Protein AF-A0A6V8NQS8-F1 (afdb_monomer)

Foldseek 3Di:
DDPPQDWDADPQGDIFSPWDADPVQQKIKTWDALVDLVPDPCNVVPDPDNRGDMDIDHPCVVVVVVLVVQCVDPVVVVVVVCVVVVVVVVCCCVPPVVPVVPPDDDPVPDDPPDD

Nearest PDB structures (foldseek):
  4khb-assembly3_E  TM=3.269E-01  e=4.215E+00  Thermochaetoides thermophila DSM 1495

Mean predicted aligned error: 9.75 Å

Structure (mmCIF, N/CA/C/O backbone):
data_AF-A0A6V8NQS8-F1
#
_entry.id   AF-A0A6V8NQS8-F1
#
loop_
_atom_site.group_PDB
_atom_site.id
_atom_site.type_symbol
_atom_site.label_atom_id
_atom_site.label_alt_id
_atom_site.label_comp_id
_atom_site.label_asym_id
_atom_site.label_entity_id
_atom_site.label_seq_id
_atom_site.pdbx_PDB_ins_code
_atom_site.Cartn_x
_atom_site.Cartn_y
_atom_site.Cartn_z
_atom_site.occupancy
_atom_site.B_iso_or_equiv
_atom_site.auth_seq_id
_atom_site.auth_comp_id
_atom_site.auth_asym_id
_atom_site.auth_atom_id
_atom_site.pdbx_PDB_model_num
ATOM 1 N N . MET A 1 1 ? -15.095 27.112 15.441 1.00 37.09 1 MET A N 1
ATOM 2 C CA . MET A 1 1 ? -14.140 26.062 15.015 1.00 37.09 1 MET A CA 1
ATOM 3 C C . MET A 1 1 ? -14.912 24.795 14.657 1.00 37.09 1 MET A C 1
ATOM 5 O O . MET A 1 1 ? -15.206 23.994 15.533 1.00 37.09 1 MET A O 1
ATOM 9 N N . THR A 1 2 ? -15.305 24.617 13.398 1.00 33.41 2 THR A N 1
ATOM 10 C CA . THR A 1 2 ? -16.014 23.411 12.937 1.00 33.41 2 THR A CA 1
ATOM 11 C C . THR A 1 2 ? -14.995 22.342 12.542 1.00 33.41 2 THR A C 1
ATOM 13 O O . THR A 1 2 ? -14.459 22.326 11.438 1.00 33.41 2 THR A O 1
ATOM 16 N N . ARG A 1 3 ? -14.676 21.451 13.485 1.00 39.78 3 ARG A N 1
ATOM 17 C CA . ARG A 1 3 ? -13.823 20.276 13.263 1.00 39.78 3 ARG A CA 1
ATOM 18 C C . ARG A 1 3 ? -14.624 19.257 12.447 1.00 39.78 3 ARG A C 1
ATOM 20 O O . ARG A 1 3 ? -15.395 18.491 13.014 1.00 39.78 3 ARG A O 1
ATOM 27 N N . SER A 1 4 ? -14.485 19.284 11.121 1.00 51.28 4 SER A N 1
ATOM 28 C CA . SER A 1 4 ? -15.074 18.263 10.246 1.00 51.28 4 SER A CA 1
ATOM 29 C C . SER A 1 4 ? -14.498 16.897 10.635 1.00 51.28 4 SER A C 1
ATOM 31 O O . SER A 1 4 ? -13.291 16.666 10.515 1.00 51.28 4 SER A O 1
ATOM 33 N N . LYS A 1 5 ? -15.331 16.024 11.213 1.00 65.56 5 LYS A N 1
ATOM 34 C CA . LYS A 1 5 ? -14.915 14.689 11.655 1.00 65.56 5 LYS A CA 1
ATOM 35 C C . LYS A 1 5 ? -14.642 13.828 10.422 1.00 65.56 5 LYS A C 1
ATOM 37 O O . LYS A 1 5 ? -15.565 13.472 9.698 1.00 65.56 5 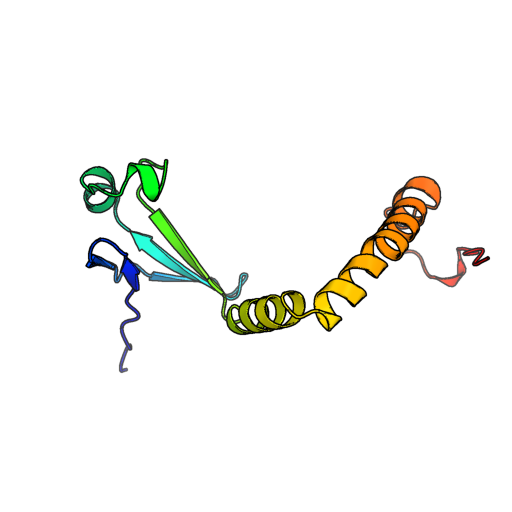LYS A O 1
ATOM 42 N N . LYS A 1 6 ? -13.374 13.490 10.185 1.00 86.31 6 LYS A N 1
ATOM 43 C CA . LYS A 1 6 ? -12.991 12.506 9.168 1.00 86.31 6 LYS A CA 1
ATOM 44 C C . LYS A 1 6 ? -13.233 11.111 9.733 1.00 86.31 6 LYS A C 1
ATOM 46 O O . LYS A 1 6 ? -12.635 10.756 10.745 1.00 86.31 6 LYS A O 1
ATOM 51 N N . THR A 1 7 ? -14.093 10.338 9.085 1.00 93.00 7 THR A N 1
ATOM 52 C CA . THR A 1 7 ? -14.402 8.959 9.470 1.00 93.00 7 THR A CA 1
ATOM 53 C C . THR A 1 7 ? -14.058 8.006 8.332 1.00 93.00 7 THR A C 1
ATOM 55 O O . THR A 1 7 ? -14.015 8.402 7.165 1.00 93.00 7 THR A O 1
ATOM 58 N N . LEU A 1 8 ? -13.770 6.749 8.670 1.00 92.50 8 LEU A N 1
ATOM 59 C CA . LEU A 1 8 ? -13.509 5.699 7.689 1.00 92.50 8 LEU A CA 1
ATOM 60 C C . LEU A 1 8 ? -14.336 4.457 8.013 1.00 92.50 8 LEU A C 1
ATOM 62 O O . LEU A 1 8 ? -14.297 3.953 9.135 1.00 92.50 8 LEU A O 1
ATOM 66 N N . THR A 1 9 ? -15.033 3.938 7.006 1.00 94.25 9 THR A N 1
ATOM 67 C CA . THR A 1 9 ? -15.870 2.739 7.116 1.00 94.25 9 THR A CA 1
ATOM 68 C C . THR A 1 9 ? -15.161 1.550 6.484 1.00 94.25 9 THR A C 1
ATOM 70 O O . THR A 1 9 ? -14.688 1.628 5.349 1.00 94.25 9 THR A O 1
ATOM 73 N N . CYS A 1 10 ? -15.057 0.441 7.212 1.00 91.81 10 CYS A N 1
ATOM 74 C CA . CYS A 1 10 ? -14.481 -0.792 6.685 1.00 91.81 10 CYS A CA 1
ATOM 75 C C . CYS A 1 10 ? -15.529 -1.629 5.918 1.00 91.81 10 CYS A C 1
ATOM 77 O O . CYS A 1 10 ? -16.729 -1.413 6.085 1.00 91.81 10 CYS A O 1
ATOM 79 N N . PRO A 1 11 ? -15.113 -2.646 5.137 1.00 90.12 11 PRO A N 1
ATOM 80 C CA . PRO A 1 11 ? -16.040 -3.515 4.399 1.00 90.12 11 PRO A CA 1
ATOM 81 C C . PRO A 1 11 ? -17.021 -4.307 5.278 1.00 90.12 11 PRO A C 1
ATOM 83 O O . PRO A 1 11 ? -18.062 -4.732 4.798 1.00 90.12 11 PRO A O 1
ATOM 86 N N . ALA A 1 12 ? -16.700 -4.508 6.561 1.00 90.12 12 ALA A N 1
ATOM 87 C CA . ALA A 1 12 ? -17.599 -5.133 7.535 1.00 90.12 12 ALA A CA 1
ATOM 88 C C . ALA A 1 12 ? -18.584 -4.132 8.179 1.00 90.12 12 ALA A C 1
ATOM 90 O O . ALA A 1 12 ? -19.264 -4.483 9.136 1.00 90.12 12 ALA A O 1
ATOM 91 N N . GLY A 1 13 ? -18.615 -2.876 7.716 1.00 91.00 13 GLY A N 1
ATOM 92 C CA . GLY A 1 13 ? -19.504 -1.824 8.220 1.00 91.00 13 GLY A CA 1
ATOM 93 C C . GLY A 1 13 ? -19.036 -1.117 9.498 1.00 91.00 13 GLY A C 1
ATOM 94 O O . GLY A 1 13 ? -19.713 -0.210 9.970 1.00 91.00 13 GLY A O 1
ATOM 95 N N . VAL A 1 14 ? -17.879 -1.479 10.067 1.00 92.06 14 VAL A N 1
ATOM 96 C CA . VAL A 1 14 ? -17.329 -0.790 11.249 1.00 92.06 14 VAL A CA 1
ATOM 97 C C . VAL A 1 14 ? -16.777 0.573 10.838 1.00 92.06 14 VAL A C 1
ATOM 99 O O . VAL A 1 14 ? -15.962 0.653 9.918 1.00 92.06 14 VAL A O 1
ATOM 102 N N . VAL A 1 15 ? -17.179 1.626 11.548 1.00 93.69 15 VAL A N 1
ATOM 103 C CA . VAL A 1 15 ? -16.691 2.998 11.354 1.00 93.69 15 VAL A CA 1
ATOM 104 C C . VAL A 1 15 ? -15.637 3.320 12.409 1.00 93.69 15 VAL A C 1
ATOM 106 O O . VAL A 1 15 ? -15.821 3.003 13.583 1.00 93.69 15 VAL A O 1
ATOM 109 N N . THR A 1 16 ? -14.540 3.953 12.002 1.00 93.38 16 THR A N 1
ATOM 110 C CA . THR A 1 16 ? -13.568 4.545 12.926 1.00 93.38 16 THR A CA 1
ATOM 111 C C . THR A 1 16 ? -13.514 6.060 12.774 1.00 93.38 16 THR A C 1
ATOM 113 O O . THR A 1 16 ? -13.495 6.587 11.659 1.00 93.38 16 THR A O 1
ATOM 116 N N . GLU A 1 17 ? -13.477 6.747 13.915 1.00 93.62 17 GLU A N 1
ATOM 117 C CA . GLU A 1 17 ? -13.141 8.170 14.027 1.00 93.62 17 GLU A CA 1
ATOM 118 C C . GLU A 1 17 ? -11.717 8.374 14.580 1.00 93.62 17 GLU A C 1
ATOM 120 O O . GLU A 1 17 ? -11.249 9.510 14.656 1.00 93.62 17 GLU A O 1
ATOM 125 N N . ASP A 1 18 ? -11.023 7.293 14.977 1.00 92.56 18 ASP A N 1
ATOM 126 C CA . ASP A 1 18 ? -9.639 7.360 15.453 1.00 92.56 18 ASP A CA 1
ATOM 127 C C . ASP A 1 18 ? -8.722 7.591 14.255 1.00 92.56 18 ASP A C 1
ATOM 129 O O . ASP A 1 18 ? -8.344 6.673 13.515 1.00 92.56 18 ASP A O 1
ATOM 133 N N . THR A 1 19 ? -8.425 8.867 14.037 1.00 94.44 19 THR A N 1
ATOM 134 C CA . THR A 1 19 ? -7.612 9.340 12.934 1.00 94.44 19 THR A CA 1
ATOM 135 C C . THR A 1 19 ? -6.586 10.35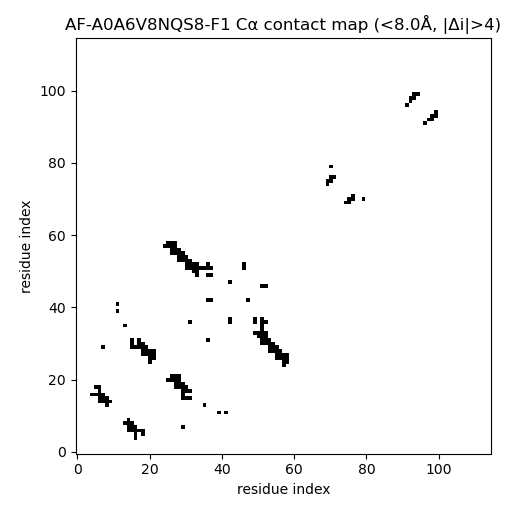0 13.409 1.00 94.44 19 THR A C 1
ATOM 137 O O . THR A 1 19 ? -6.867 11.239 14.212 1.00 94.44 19 THR A O 1
ATOM 140 N N . TYR A 1 20 ? -5.402 10.281 12.813 1.00 93.69 20 TYR A N 1
ATOM 141 C CA . TYR A 1 20 ? -4.407 11.335 12.924 1.00 93.69 20 TYR A CA 1
ATOM 142 C C . TYR A 1 20 ? -3.770 11.617 11.573 1.00 93.69 20 TYR A C 1
ATOM 144 O O . TYR A 1 20 ? -3.819 10.817 10.634 1.00 93.69 20 TYR A O 1
ATOM 152 N N . ARG A 1 21 ? -3.191 12.805 11.469 1.00 93.81 21 ARG A N 1
ATOM 153 C CA . ARG A 1 21 ? -2.516 13.269 10.272 1.00 93.81 21 ARG A CA 1
ATOM 154 C C . ARG A 1 21 ? -1.008 13.196 10.486 1.00 93.81 21 ARG A C 1
ATOM 156 O O . ARG A 1 21 ? -0.503 13.695 11.485 1.00 93.81 21 ARG A O 1
ATOM 163 N N . SER A 1 22 ? -0.304 12.562 9.555 1.00 93.56 22 SER A N 1
ATOM 164 C CA . SER A 1 22 ? 1.152 12.607 9.473 1.00 93.56 22 SER A CA 1
ATOM 165 C C . SER A 1 22 ? 1.538 13.604 8.388 1.00 93.56 22 SER A C 1
ATOM 167 O O . SER A 1 22 ? 1.362 13.327 7.202 1.00 93.56 22 SER A O 1
ATOM 169 N N . GLU A 1 23 ? 2.049 14.762 8.805 1.00 92.81 23 GLU A N 1
ATOM 170 C CA . GLU A 1 23 ? 2.533 15.792 7.879 1.00 92.81 23 GLU A CA 1
ATOM 171 C C . GLU A 1 23 ? 3.796 15.340 7.147 1.00 92.81 23 GLU A C 1
ATOM 173 O O . GLU A 1 23 ? 3.895 15.504 5.939 1.00 92.81 23 GLU A O 1
ATOM 178 N N . THR A 1 24 ? 4.713 14.658 7.838 1.00 92.88 24 THR A N 1
ATOM 179 C CA . THR A 1 24 ? 5.955 14.139 7.241 1.00 92.88 24 THR A CA 1
ATOM 180 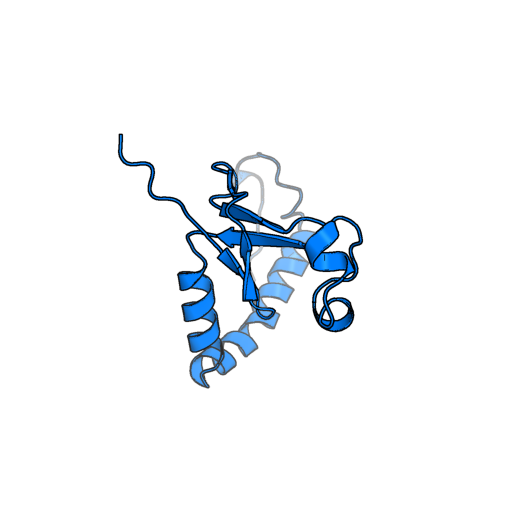C C . THR A 1 24 ? 5.713 13.122 6.127 1.00 92.88 24 THR A C 1
ATOM 182 O O . THR A 1 24 ? 6.471 13.074 5.165 1.00 92.88 24 THR A O 1
ATOM 185 N N . ALA A 1 25 ? 4.665 12.303 6.244 1.00 89.81 25 ALA A N 1
ATOM 186 C CA . ALA A 1 25 ? 4.302 11.310 5.237 1.00 89.81 25 ALA A CA 1
ATOM 187 C C . ALA A 1 25 ? 3.169 11.774 4.306 1.00 89.81 25 ALA A C 1
ATOM 189 O O . ALA A 1 25 ? 2.702 10.976 3.489 1.00 89.81 25 ALA A O 1
ATOM 190 N N . HIS A 1 26 ? 2.671 13.006 4.458 1.00 93.31 26 HIS A N 1
ATOM 191 C CA . HIS A 1 26 ? 1.492 13.534 3.757 1.00 93.31 26 HIS A CA 1
ATOM 192 C C . HIS A 1 26 ? 0.317 12.540 3.709 1.00 93.31 26 HIS A C 1
ATOM 194 O O . HIS A 1 26 ? -0.272 12.258 2.662 1.00 93.31 26 HIS A O 1
ATOM 200 N N . THR A 1 27 ? 0.031 11.926 4.858 1.00 94.62 27 THR A N 1
ATOM 201 C CA . THR A 1 27 ? -0.878 10.781 4.953 1.00 94.62 27 THR A CA 1
ATOM 202 C C . T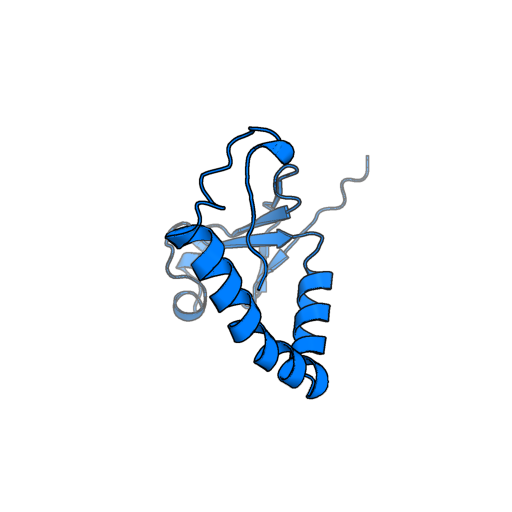HR A 1 27 ? -1.812 10.924 6.147 1.00 94.62 27 THR A C 1
ATOM 204 O O . THR A 1 27 ? -1.390 11.237 7.261 1.00 94.62 27 THR A O 1
ATOM 207 N N . THR A 1 28 ? -3.098 10.653 5.938 1.00 94.81 28 THR A N 1
ATOM 208 C CA . THR A 1 28 ? -4.083 10.509 7.014 1.00 94.81 28 THR A CA 1
ATOM 209 C C . THR A 1 28 ? -4.211 9.042 7.400 1.00 94.81 28 THR A C 1
ATOM 211 O O . THR A 1 28 ? -4.420 8.178 6.550 1.00 94.81 28 THR A O 1
ATOM 214 N N . ILE A 1 29 ? -4.054 8.754 8.688 1.00 94.75 29 ILE A N 1
ATOM 215 C CA . ILE A 1 29 ? -3.993 7.401 9.229 1.00 94.75 29 ILE A CA 1
ATOM 216 C C . ILE A 1 29 ? -5.217 7.169 10.104 1.00 94.75 29 ILE A C 1
ATOM 218 O O . ILE A 1 29 ? -5.433 7.908 11.058 1.00 94.75 29 ILE A O 1
ATOM 222 N N . TYR A 1 30 ? -5.959 6.110 9.795 1.00 95.19 30 TYR A N 1
ATOM 223 C CA . TYR A 1 30 ? -7.140 5.641 10.512 1.0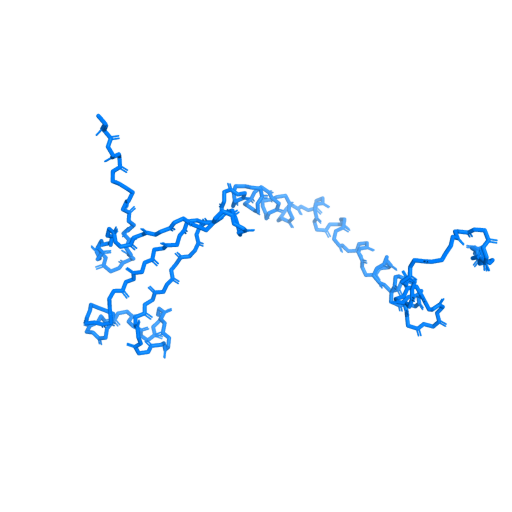0 95.19 30 TYR A CA 1
ATOM 224 C C . TYR A 1 30 ? -6.827 4.331 11.228 1.00 95.19 30 TYR A C 1
ATOM 226 O O . TYR A 1 30 ? -6.231 3.421 10.637 1.00 95.19 30 TYR A O 1
ATOM 234 N N . ARG A 1 31 ? -7.236 4.212 12.489 1.00 94.25 31 ARG A N 1
ATOM 235 C CA . ARG A 1 31 ? -6.999 3.024 13.314 1.00 94.25 31 ARG A CA 1
ATOM 236 C C . ARG A 1 31 ? -8.316 2.342 13.647 1.00 94.25 31 ARG A C 1
ATOM 238 O O . ARG A 1 31 ? -9.252 2.968 14.130 1.00 94.25 31 ARG A O 1
ATOM 245 N N . PHE A 1 32 ? -8.390 1.046 13.385 1.00 94.06 32 PHE A N 1
ATOM 246 C CA . PHE A 1 32 ? -9.487 0.193 13.821 1.00 94.06 32 PHE A CA 1
ATOM 247 C C . PHE A 1 32 ? -9.053 -0.578 15.058 1.00 94.06 32 PHE A C 1
ATOM 249 O O . PHE A 1 32 ? -8.026 -1.260 15.032 1.00 94.06 32 PHE A O 1
ATOM 256 N N . LEU A 1 33 ? -9.857 -0.472 16.116 1.00 91.88 33 LEU A N 1
ATOM 257 C CA . LEU A 1 33 ? -9.602 -1.118 17.398 1.00 91.88 33 LEU A CA 1
ATOM 258 C C . LEU A 1 33 ? -9.566 -2.641 17.266 1.00 91.88 33 LEU A C 1
ATOM 260 O O . LEU A 1 33 ? -10.326 -3.249 16.503 1.00 91.88 33 LEU A O 1
ATOM 264 N N . GLU A 1 34 ? -8.692 -3.256 18.056 1.00 93.44 34 GLU A N 1
ATOM 265 C CA . GLU A 1 34 ? -8.491 -4.699 18.057 1.00 93.44 34 GLU A CA 1
ATOM 266 C C . GLU A 1 34 ? -9.750 -5.473 18.435 1.00 93.44 34 GLU A C 1
ATOM 268 O O . GLU A 1 34 ? -10.043 -6.471 17.793 1.00 93.44 34 GLU A O 1
ATOM 273 N N . GLU A 1 35 ? -10.550 -4.978 19.376 1.00 91.75 35 GLU A N 1
ATOM 274 C CA . GLU A 1 35 ? -11.809 -5.599 19.804 1.00 91.75 35 GLU A CA 1
ATOM 275 C C . GLU A 1 35 ? -12.770 -5.812 18.625 1.00 91.75 35 GLU A C 1
ATOM 277 O O . GLU A 1 35 ? -13.336 -6.890 18.441 1.00 91.75 35 GLU A O 1
ATOM 282 N N . LYS A 1 36 ? -12.908 -4.797 17.762 1.00 90.75 36 LYS A N 1
ATOM 283 C CA . LYS A 1 36 ? -13.780 -4.860 16.582 1.00 90.75 36 LYS A CA 1
ATOM 284 C C . LYS A 1 36 ? -13.180 -5.728 15.481 1.00 90.75 36 LYS A C 1
ATOM 286 O O . LYS A 1 36 ? -13.907 -6.448 14.804 1.00 90.75 36 LYS A O 1
ATOM 291 N N . CYS A 1 37 ? -11.862 -5.676 15.284 1.00 91.25 37 CYS A N 1
ATOM 292 C CA . CYS A 1 37 ? -11.191 -6.487 14.269 1.00 91.25 37 CYS A CA 1
ATOM 293 C C . CYS A 1 37 ? -11.085 -7.968 14.658 1.00 91.25 37 CYS A C 1
ATOM 295 O O . CYS A 1 37 ? -11.178 -8.827 13.784 1.00 91.25 37 CYS A O 1
ATOM 297 N N . ASN A 1 38 ? -10.893 -8.281 15.940 1.00 90.31 38 ASN A N 1
ATOM 298 C CA . ASN A 1 38 ? -10.671 -9.640 16.423 1.00 90.31 38 ASN A CA 1
ATOM 299 C C . ASN A 1 38 ? -11.947 -10.482 16.402 1.00 90.31 38 ASN A C 1
ATOM 301 O O . ASN A 1 38 ? -11.849 -11.675 16.130 1.00 90.31 38 ASN A O 1
ATOM 305 N N . CYS A 1 39 ? -13.109 -9.851 16.586 1.00 90.81 39 CYS A N 1
ATOM 306 C CA . CYS A 1 39 ? -14.425 -10.486 16.490 1.00 90.81 39 CYS A CA 1
ATOM 307 C C . CYS A 1 39 ? -15.032 -10.431 15.072 1.00 90.81 39 CYS A C 1
ATOM 309 O O . CYS A 1 39 ? -16.175 -10.832 14.869 1.00 90.81 39 CYS A O 1
ATOM 311 N N . CYS A 1 40 ? -14.306 -9.904 14.080 1.00 91.44 40 CYS A N 1
ATOM 312 C CA . CYS A 1 40 ? -14.827 -9.726 12.727 1.00 91.44 40 CYS A CA 1
ATOM 313 C C . CYS A 1 40 ? -14.741 -11.019 11.905 1.00 91.44 40 CYS A C 1
ATOM 315 O O . CYS A 1 40 ? -13.668 -11.600 11.754 1.00 91.44 40 CYS A O 1
ATOM 317 N N . VAL A 1 41 ? -15.845 -11.408 11.260 1.00 91.06 41 VAL A N 1
ATOM 318 C CA . VAL A 1 41 ? -15.912 -12.580 10.360 1.00 91.06 41 VAL A CA 1
ATOM 319 C C . VAL A 1 41 ? -14.921 -12.467 9.195 1.00 91.06 41 VAL A C 1
ATOM 321 O O . VAL A 1 41 ? -14.358 -13.457 8.732 1.00 91.06 41 VAL A O 1
ATOM 324 N N . LEU A 1 42 ? -14.648 -11.242 8.738 1.00 91.56 42 LEU A N 1
ATOM 325 C CA . LEU A 1 42 ? -13.712 -10.980 7.645 1.00 91.56 42 LEU A CA 1
ATOM 326 C C . LEU A 1 42 ? -12.247 -10.908 8.096 1.00 91.56 42 LEU A C 1
ATOM 328 O O . LEU A 1 42 ? -11.386 -10.680 7.247 1.00 91.56 42 LEU A O 1
ATOM 332 N N . LYS A 1 43 ? -11.929 -11.095 9.387 1.00 89.62 43 LYS A N 1
ATOM 333 C CA . LYS A 1 43 ? -10.572 -10.920 9.939 1.00 89.62 43 LYS A CA 1
ATOM 334 C C . LYS A 1 43 ? -9.515 -11.656 9.120 1.00 89.62 43 LYS A C 1
ATOM 336 O O . LYS A 1 43 ? -8.595 -11.013 8.622 1.00 89.62 43 LYS A O 1
ATOM 341 N N . ASN A 1 44 ? -9.723 -12.951 8.882 1.00 89.94 44 ASN A N 1
ATOM 342 C CA . ASN A 1 44 ? -8.774 -13.813 8.169 1.00 89.94 44 ASN A CA 1
ATOM 343 C C . ASN A 1 44 ? -8.539 -13.397 6.704 1.00 89.94 44 ASN A C 1
ATOM 345 O O . ASN A 1 44 ? -7.495 -13.707 6.145 1.00 89.94 44 ASN A O 1
ATOM 349 N N . LYS A 1 45 ? -9.485 -12.680 6.077 1.00 90.62 45 LYS A N 1
ATOM 350 C CA . LYS A 1 45 ? -9.336 -12.117 4.719 1.00 90.62 45 LYS A CA 1
ATOM 351 C C . LYS A 1 45 ? -8.876 -10.654 4.723 1.00 90.62 45 LYS A C 1
ATOM 353 O O . LYS A 1 45 ? -8.558 -10.101 3.676 1.00 90.62 45 LYS A O 1
ATOM 358 N N . CYS A 1 46 ? -8.882 -10.008 5.885 1.00 90.38 46 CYS A N 1
ATOM 359 C CA . CYS A 1 46 ? -8.633 -8.585 6.044 1.00 90.38 46 CYS A CA 1
ATOM 360 C C . CYS A 1 46 ? -7.208 -8.337 6.551 1.00 90.38 46 CYS A C 1
ATOM 362 O O . CYS A 1 46 ? -6.415 -7.696 5.865 1.00 90.38 46 CYS A O 1
ATOM 364 N N . THR A 1 47 ? -6.873 -8.810 7.751 1.00 88.56 47 THR A N 1
ATOM 365 C CA . THR A 1 47 ? -5.586 -8.548 8.408 1.00 88.56 47 THR A CA 1
ATOM 366 C C . THR A 1 47 ? -5.161 -9.735 9.263 1.00 88.56 47 THR A C 1
ATOM 368 O O . THR A 1 47 ? -5.977 -10.322 9.967 1.00 88.56 47 THR A O 1
ATOM 371 N N . ASN A 1 48 ? -3.860 -10.027 9.273 1.00 89.75 48 ASN A N 1
ATOM 372 C CA . ASN A 1 48 ? -3.273 -11.058 10.137 1.00 89.75 48 ASN A CA 1
ATOM 373 C C . ASN A 1 48 ? -2.800 -10.497 11.492 1.00 89.75 48 ASN A C 1
ATOM 375 O O . ASN A 1 48 ? -2.232 -11.221 12.305 1.00 89.75 48 ASN A O 1
ATOM 379 N N . ARG A 1 49 ? -2.987 -9.194 11.746 1.00 90.31 49 ARG A N 1
ATOM 380 C CA . ARG A 1 49 ? -2.557 -8.538 12.992 1.00 90.31 49 ARG A CA 1
ATOM 381 C C . ARG A 1 49 ? -3.603 -8.694 14.094 1.00 90.31 49 ARG A C 1
ATOM 383 O O . ARG A 1 49 ? -4.793 -8.547 13.839 1.00 90.31 49 ARG A O 1
ATOM 390 N N . GLN A 1 50 ? -3.139 -8.903 15.328 1.00 88.56 50 GLN A N 1
ATOM 391 C CA . GLN A 1 50 ? -4.009 -8.958 16.511 1.00 88.56 50 GLN A CA 1
ATOM 392 C C . GLN A 1 50 ? -4.369 -7.574 17.067 1.00 88.56 50 GLN A C 1
ATOM 394 O O . GLN A 1 50 ? -5.468 -7.404 17.574 1.00 88.56 50 GLN A O 1
ATOM 399 N N . LYS A 1 51 ? -3.497 -6.571 16.884 1.00 90.56 51 LYS A N 1
ATOM 400 C CA . LYS A 1 51 ? -3.674 -5.184 17.368 1.00 90.56 51 LYS A CA 1
ATOM 401 C C . LYS A 1 51 ? -4.621 -4.331 16.506 1.00 90.56 51 LYS A C 1
ATOM 403 O O . LYS A 1 51 ? -4.456 -3.119 16.403 1.00 90.56 51 LYS A O 1
ATOM 408 N N . GLY A 1 52 ? -5.553 -4.966 15.800 1.00 90.56 52 GLY A N 1
ATOM 409 C CA . GLY A 1 52 ? -6.434 -4.298 14.845 1.00 90.56 52 GLY A CA 1
ATOM 410 C C . GLY A 1 52 ? -5.776 -3.947 13.506 1.00 90.56 52 GLY A C 1
ATOM 411 O O . GLY A 1 52 ? -4.738 -4.497 13.114 1.00 90.56 52 GLY A O 1
ATOM 412 N N . ARG A 1 53 ? -6.429 -3.054 12.754 1.00 93.38 53 ARG A N 1
ATOM 413 C CA . ARG A 1 53 ? -6.018 -2.648 11.401 1.00 93.38 53 ARG A CA 1
ATOM 414 C C . ARG A 1 53 ? -5.749 -1.152 11.351 1.00 93.38 53 ARG A C 1
ATOM 416 O O . ARG A 1 53 ? -6.587 -0.355 11.752 1.00 93.38 53 ARG A O 1
ATOM 423 N N . THR A 1 54 ? -4.629 -0.780 10.745 1.00 94.19 54 THR A N 1
ATOM 424 C CA . THR A 1 54 ? -4.312 0.615 10.428 1.00 94.19 54 THR A CA 1
ATOM 425 C C . THR A 1 54 ? -4.428 0.820 8.926 1.00 94.19 54 THR A C 1
ATOM 427 O O . THR A 1 54 ? -3.866 0.043 8.153 1.00 94.19 54 THR A O 1
ATOM 430 N N . VAL A 1 55 ? -5.164 1.848 8.511 1.00 93.75 55 VAL A N 1
ATOM 431 C CA . VAL A 1 55 ? -5.326 2.233 7.106 1.00 93.75 55 VAL A CA 1
ATOM 432 C C . VAL A 1 55 ? -4.754 3.627 6.913 1.00 93.75 55 VAL A C 1
ATOM 434 O O . VAL A 1 55 ? -5.121 4.561 7.616 1.00 93.75 55 VAL A O 1
ATOM 437 N N . SER A 1 56 ? -3.851 3.764 5.954 1.00 93.62 56 SER A N 1
ATOM 438 C CA . SER A 1 56 ? -3.183 5.015 5.616 1.00 93.62 56 SER A CA 1
ATOM 439 C C . SER A 1 56 ? -3.635 5.490 4.238 1.00 93.62 56 SER A C 1
ATOM 441 O O . SER A 1 56 ? -3.454 4.770 3.256 1.00 93.62 56 SER A O 1
ATOM 443 N N . ILE A 1 57 ? -4.199 6.692 4.161 1.00 92.94 57 ILE A N 1
ATOM 444 C CA . ILE A 1 57 ? -4.624 7.330 2.913 1.00 92.94 57 ILE A CA 1
ATOM 445 C C . ILE A 1 57 ? -3.684 8.500 2.637 1.00 92.94 57 ILE A C 1
ATOM 447 O O . ILE A 1 57 ? -3.637 9.459 3.408 1.00 92.94 57 ILE A O 1
ATOM 451 N N . ASN A 1 58 ? -2.911 8.391 1.559 1.00 93.88 58 ASN A N 1
ATOM 452 C CA . ASN A 1 58 ? -2.012 9.447 1.105 1.00 93.88 58 ASN A CA 1
ATOM 453 C C . ASN A 1 58 ? -2.784 10.486 0.279 1.00 93.88 58 ASN A C 1
ATOM 455 O O . ASN A 1 58 ? -3.682 10.117 -0.479 1.00 93.88 58 ASN A O 1
ATOM 459 N N . ASP A 1 59 ? -2.409 11.759 0.368 1.00 93.12 59 ASP A N 1
ATOM 460 C CA . ASP A 1 59 ? -3.068 12.839 -0.390 1.00 93.12 59 ASP A CA 1
ATOM 461 C C . ASP A 1 59 ? -2.974 12.639 -1.907 1.00 93.12 59 ASP A C 1
ATOM 463 O O . ASP A 1 59 ? -3.906 12.910 -2.668 1.00 93.12 59 ASP A O 1
ATOM 467 N N . ASN A 1 60 ? -1.853 12.075 -2.346 1.00 93.44 60 ASN A N 1
ATOM 468 C CA . ASN A 1 60 ? -1.550 11.831 -3.746 1.00 93.44 60 ASN A CA 1
ATOM 469 C C . ASN A 1 60 ? -2.066 10.470 -4.232 1.00 93.44 60 ASN A C 1
ATOM 471 O O . ASN A 1 60 ? -1.695 10.021 -5.315 1.00 93.44 60 ASN A O 1
ATOM 475 N N . TYR A 1 61 ? -2.943 9.799 -3.472 1.00 92.50 61 TYR A N 1
ATOM 476 C CA . TYR A 1 61 ? -3.506 8.505 -3.874 1.00 92.50 61 TYR A CA 1
ATOM 477 C C . TYR A 1 61 ? -4.203 8.566 -5.244 1.00 92.50 61 TYR A C 1
ATOM 479 O O . TYR A 1 61 ? -4.119 7.624 -6.029 1.00 92.50 61 TYR A O 1
ATOM 487 N N . HIS A 1 62 ? -4.811 9.705 -5.581 1.00 93.12 62 HIS A N 1
ATOM 488 C CA . HIS A 1 62 ? -5.422 9.942 -6.888 1.00 93.12 62 HIS A CA 1
ATOM 489 C C . HIS A 1 62 ? -4.414 9.868 -8.054 1.00 93.12 62 HIS A C 1
ATOM 491 O O . HIS A 1 62 ? -4.764 9.383 -9.126 1.00 93.12 62 HIS A O 1
ATOM 497 N N . LEU A 1 63 ? -3.156 10.285 -7.854 1.00 95.38 63 LEU A N 1
ATOM 498 C CA . LEU A 1 63 ? -2.099 10.146 -8.864 1.00 95.38 63 LEU A CA 1
ATOM 499 C C . LEU A 1 63 ? -1.743 8.677 -9.089 1.00 95.38 63 LEU A C 1
ATOM 501 O O . LEU A 1 63 ? -1.527 8.260 -10.223 1.00 95.38 63 LEU A O 1
ATOM 505 N N . ILE A 1 64 ? -1.738 7.877 -8.019 1.00 92.69 64 ILE A N 1
ATOM 506 C CA . ILE A 1 64 ? -1.503 6.432 -8.105 1.00 92.69 64 ILE A CA 1
ATOM 507 C C . ILE A 1 64 ? -2.627 5.760 -8.903 1.00 92.69 64 ILE A C 1
ATOM 509 O O . ILE A 1 64 ? -2.347 4.883 -9.717 1.00 92.69 64 ILE A O 1
ATOM 513 N N . LEU A 1 65 ? -3.885 6.163 -8.692 1.00 94.62 65 LEU A N 1
ATOM 514 C CA . LEU A 1 65 ? -5.019 5.647 -9.465 1.00 94.62 65 LEU A CA 1
ATOM 515 C C . LEU A 1 65 ? -4.888 5.988 -10.953 1.00 94.62 65 LEU A C 1
ATOM 517 O O . LEU A 1 65 ? -4.910 5.072 -11.768 1.00 94.62 65 LEU A O 1
ATOM 521 N N . LYS A 1 66 ? -4.622 7.256 -11.293 1.00 96.00 66 LYS A N 1
ATOM 522 C CA . LYS A 1 66 ? -4.390 7.682 -12.685 1.00 96.00 66 LYS A CA 1
ATOM 523 C C . LYS A 1 66 ? -3.241 6.918 -13.344 1.00 96.00 66 LYS A C 1
ATOM 525 O O . LYS A 1 66 ? -3.360 6.468 -14.479 1.00 96.00 66 LYS A O 1
ATOM 530 N N . ALA A 1 67 ? -2.134 6.725 -12.625 1.00 94.50 67 ALA A N 1
ATOM 531 C CA . ALA A 1 67 ? -1.005 5.950 -13.129 1.00 94.50 67 ALA A CA 1
ATOM 532 C C . ALA A 1 67 ? -1.383 4.480 -13.379 1.00 94.50 67 ALA A C 1
ATOM 534 O O . ALA A 1 67 ? -0.963 3.904 -14.376 1.00 94.50 67 ALA A O 1
ATOM 535 N N . LYS A 1 68 ? -2.195 3.864 -12.508 1.00 95.50 68 LYS 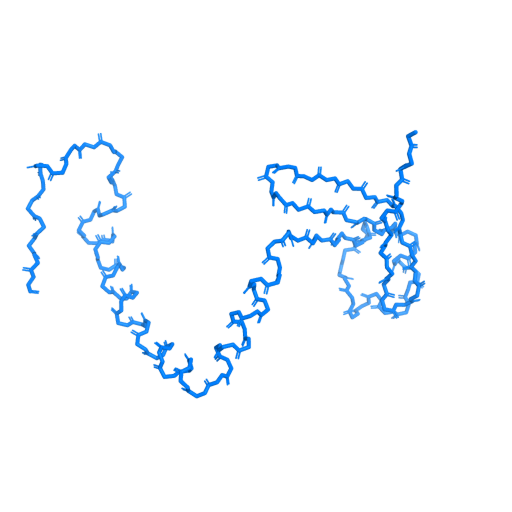A N 1
ATOM 536 C CA . LYS A 1 68 ? -2.692 2.492 -12.708 1.00 95.50 68 LYS A CA 1
ATOM 537 C C . LYS A 1 68 ? -3.629 2.379 -13.906 1.00 95.50 68 LYS A C 1
ATOM 539 O O . LYS A 1 68 ? -3.522 1.408 -14.650 1.00 95.50 68 LYS A O 1
ATOM 544 N N . GLU A 1 69 ? -4.527 3.344 -14.079 1.00 96.81 69 GLU A N 1
ATOM 545 C CA . GLU A 1 69 ? -5.425 3.418 -15.235 1.00 96.81 69 GLU A CA 1
ATOM 546 C C . GLU A 1 69 ? -4.608 3.496 -16.526 1.00 96.81 69 GLU A C 1
ATOM 548 O O . GLU A 1 69 ? -4.781 2.658 -17.408 1.00 96.81 69 GLU A O 1
ATOM 553 N N . TYR A 1 70 ? -3.635 4.411 -16.584 1.00 96.56 70 TYR A N 1
ATOM 554 C CA . TYR A 1 70 ? -2.739 4.550 -17.730 1.00 96.56 70 TYR A CA 1
ATOM 555 C C . TYR A 1 70 ? -1.927 3.279 -18.004 1.00 96.56 70 TYR A C 1
ATOM 557 O O . TYR A 1 70 ? -1.925 2.769 -19.115 1.00 96.56 70 TYR A O 1
ATOM 565 N N . LEU A 1 71 ? -1.283 2.698 -16.990 1.00 94.69 71 LEU A N 1
ATOM 566 C CA . LEU A 1 71 ? -0.480 1.480 -17.164 1.00 94.69 71 LEU A CA 1
ATOM 567 C C . LEU A 1 71 ? -1.310 0.243 -17.550 1.00 94.69 71 LEU A C 1
ATOM 569 O O . LEU A 1 71 ? -0.739 -0.777 -17.937 1.00 94.69 71 LEU A O 1
ATOM 573 N N . SER A 1 72 ? -2.638 0.313 -17.436 1.00 94.88 72 SER A N 1
ATOM 574 C CA . SER A 1 72 ? -3.546 -0.744 -17.887 1.00 94.88 72 SER A CA 1
ATOM 575 C C . SER A 1 72 ? -3.887 -0.642 -19.380 1.00 94.88 72 SER A C 1
ATOM 577 O O . SER A 1 72 ? -4.360 -1.634 -19.946 1.00 94.88 72 SER A O 1
ATOM 579 N N . THR A 1 73 ? -3.629 0.504 -20.026 1.00 97.50 73 THR A N 1
ATOM 580 C CA . THR A 1 73 ? -3.802 0.685 -21.476 1.00 97.50 73 THR A CA 1
ATOM 581 C C . THR A 1 73 ? -2.709 -0.044 -22.254 1.00 97.50 73 THR A C 1
ATOM 583 O O . THR A 1 73 ? -1.663 -0.409 -21.712 1.00 97.50 73 THR A O 1
ATOM 586 N N . ASP A 1 74 ? -2.938 -0.281 -23.543 1.00 96.81 74 ASP A N 1
ATOM 587 C CA . ASP A 1 74 ? -1.945 -0.959 -24.379 1.00 96.81 74 ASP A CA 1
ATOM 588 C C . ASP A 1 74 ? -0.717 -0.080 -24.653 1.00 96.81 74 ASP A C 1
ATOM 590 O O . ASP A 1 74 ? 0.402 -0.595 -24.668 1.00 96.81 74 ASP A O 1
ATOM 594 N N . GLU A 1 75 ? -0.905 1.239 -24.745 1.00 96.00 75 GLU A N 1
ATOM 595 C CA . GLU A 1 75 ? 0.178 2.230 -24.802 1.00 96.00 75 GLU A CA 1
ATOM 596 C C . GLU A 1 75 ? 1.037 2.183 -23.532 1.00 96.00 75 GLU A C 1
ATOM 598 O O . GLU A 1 75 ? 2.248 1.969 -23.606 1.00 96.00 75 GLU A O 1
ATOM 603 N N . GLY A 1 76 ? 0.409 2.257 -22.353 1.00 94.06 76 GLY A N 1
ATOM 604 C CA . GLY A 1 76 ? 1.117 2.198 -21.076 1.00 94.06 76 GLY A CA 1
ATOM 605 C C . GLY A 1 76 ? 1.857 0.872 -20.874 1.00 94.06 76 GLY A C 1
ATOM 606 O O . GLY A 1 76 ? 2.989 0.852 -20.385 1.00 94.06 76 GLY A O 1
ATOM 607 N N . LYS A 1 77 ? 1.275 -0.255 -21.308 1.00 95.50 77 LYS A N 1
ATOM 608 C CA . LYS A 1 77 ? 1.960 -1.560 -21.309 1.00 95.50 77 LYS A CA 1
ATOM 609 C C . LYS A 1 77 ? 3.151 -1.586 -22.266 1.00 95.50 77 LYS A C 1
ATOM 611 O O . LYS A 1 77 ? 4.165 -2.202 -21.932 1.00 95.50 77 LYS A O 1
ATOM 616 N N . ALA A 1 78 ? 3.039 -0.980 -23.448 1.00 94.88 78 ALA A N 1
ATOM 617 C CA . ALA A 1 78 ? 4.130 -0.914 -24.416 1.00 94.88 78 ALA A CA 1
ATOM 618 C C . ALA A 1 78 ? 5.307 -0.097 -23.867 1.00 94.88 78 ALA A C 1
ATOM 620 O O . ALA A 1 78 ? 6.444 -0.565 -23.913 1.00 94.88 78 ALA A O 1
ATOM 621 N N . GLU A 1 79 ? 5.041 1.052 -23.247 1.00 93.50 79 GLU A N 1
ATOM 622 C CA . GLU A 1 79 ? 6.075 1.845 -22.578 1.00 93.50 79 GLU A CA 1
ATOM 623 C C . GLU A 1 79 ? 6.703 1.100 -21.397 1.00 93.50 79 GLU A C 1
ATOM 625 O O . GLU A 1 79 ? 7.925 1.101 -21.223 1.00 93.50 79 GLU A O 1
ATOM 630 N N . LEU A 1 80 ? 5.897 0.381 -20.609 1.00 91.94 80 LEU A N 1
ATOM 631 C CA . LEU A 1 80 ? 6.400 -0.398 -19.480 1.00 91.94 80 LEU A CA 1
ATOM 632 C C . LEU A 1 80 ? 7.391 -1.489 -19.922 1.00 91.94 80 LEU A C 1
ATOM 634 O O . LEU A 1 80 ? 8.339 -1.785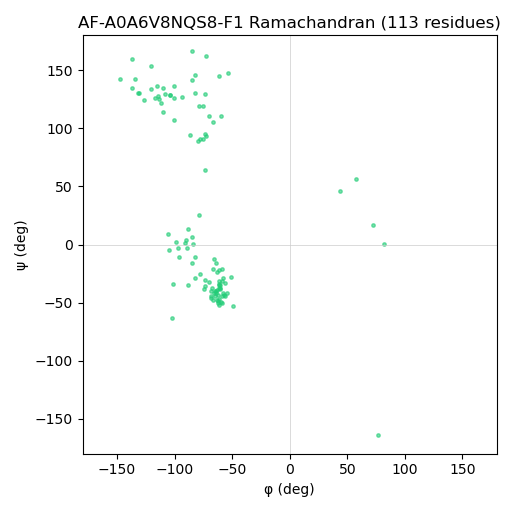 -19.192 1.00 91.94 80 LEU A O 1
ATOM 638 N N . LYS A 1 81 ? 7.233 -2.045 -21.133 1.00 93.44 81 LYS A N 1
ATOM 639 C CA . LYS A 1 81 ? 8.184 -3.009 -21.719 1.00 93.44 81 LYS A CA 1
ATOM 640 C C . LYS A 1 81 ? 9.552 -2.398 -22.033 1.00 93.44 81 LYS A C 1
ATOM 642 O O . LYS A 1 81 ? 10.523 -3.146 -22.117 1.00 93.44 81 LYS A O 1
ATOM 647 N N . LEU A 1 82 ? 9.661 -1.075 -22.173 1.00 92.56 82 LEU A N 1
ATOM 648 C CA . LEU A 1 82 ? 10.941 -0.389 -22.388 1.00 92.56 82 LEU A CA 1
ATOM 649 C C . LEU A 1 82 ? 11.739 -0.245 -21.081 1.00 92.56 82 LEU A C 1
ATOM 651 O O . LEU A 1 82 ? 12.974 -0.210 -21.105 1.00 92.56 82 LEU A O 1
ATOM 655 N N . ARG A 1 83 ? 11.060 -0.236 -19.925 1.00 92.69 83 ARG A N 1
ATOM 656 C CA . ARG A 1 83 ? 11.648 0.012 -18.597 1.00 92.69 83 ARG A CA 1
ATOM 657 C C . ARG A 1 83 ? 12.825 -0.903 -18.214 1.00 92.69 83 ARG A C 1
ATOM 659 O O . ARG A 1 83 ? 13.816 -0.373 -17.707 1.00 92.69 83 ARG A O 1
ATOM 666 N N . PRO A 1 84 ? 12.810 -2.226 -18.491 1.00 93.50 84 PRO A N 1
ATOM 667 C CA . PRO A 1 84 ? 13.921 -3.115 -18.145 1.00 93.50 84 PRO A CA 1
ATOM 668 C C . PRO A 1 84 ? 15.257 -2.700 -18.768 1.00 93.50 84 PRO A C 1
ATOM 670 O O . PRO A 1 8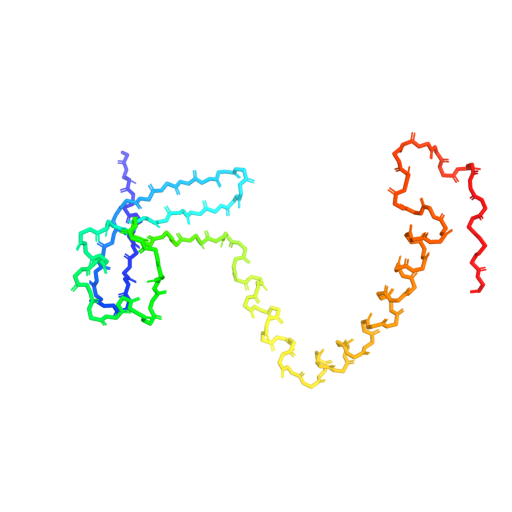4 ? 16.312 -2.962 -18.194 1.00 93.50 84 PRO A O 1
ATOM 673 N N . SER A 1 85 ? 15.238 -2.045 -19.934 1.00 91.12 85 SER A N 1
ATOM 674 C CA . SER A 1 85 ? 16.465 -1.574 -20.581 1.00 91.12 85 SER A CA 1
ATOM 675 C C . SER A 1 85 ? 17.142 -0.449 -19.802 1.00 91.12 85 SER A C 1
ATOM 677 O O . SER A 1 85 ? 18.346 -0.518 -19.546 1.00 91.12 85 SER A O 1
ATOM 679 N N . VAL A 1 86 ? 16.349 0.516 -19.342 1.00 89.81 86 VAL A N 1
ATOM 680 C CA . VAL A 1 86 ? 16.791 1.644 -18.522 1.00 89.81 86 VAL A CA 1
ATOM 681 C C . VAL A 1 86 ? 17.223 1.160 -17.138 1.00 89.81 86 VAL A C 1
ATOM 683 O O . VAL A 1 86 ? 18.304 1.510 -16.669 1.00 89.81 86 VAL A O 1
ATOM 686 N N . GLU A 1 87 ? 16.430 0.297 -16.496 1.00 91.44 87 GLU A N 1
ATOM 687 C CA . GLU A 1 87 ? 16.756 -0.261 -15.175 1.00 91.44 87 GLU A CA 1
ATOM 688 C C . GLU A 1 87 ? 18.061 -1.064 -15.194 1.00 91.44 87 GLU A C 1
ATOM 690 O O . GLU A 1 87 ? 18.866 -0.957 -14.267 1.00 91.44 87 GLU A O 1
ATOM 695 N N . ARG A 1 88 ? 18.317 -1.815 -16.272 1.00 91.50 88 ARG A N 1
ATOM 696 C CA . ARG A 1 88 ? 19.573 -2.549 -16.458 1.00 91.50 88 ARG A CA 1
ATOM 697 C C . ARG A 1 88 ? 20.771 -1.607 -16.530 1.00 91.50 88 ARG A C 1
ATOM 699 O O . ARG A 1 88 ? 21.758 -1.841 -15.835 1.00 91.50 88 ARG A O 1
ATOM 706 N N . VAL A 1 89 ? 20.691 -0.553 -17.346 1.00 89.62 89 VAL A N 1
ATOM 707 C CA . VAL A 1 89 ? 21.766 0.447 -17.467 1.00 89.62 89 VAL A CA 1
ATOM 708 C C . VAL A 1 89 ? 21.997 1.134 -16.123 1.00 89.62 89 VAL A C 1
ATOM 710 O O . VAL A 1 89 ? 23.129 1.170 -15.645 1.00 89.62 89 VAL A O 1
ATOM 713 N N . ASN A 1 90 ? 20.931 1.566 -15.447 1.00 88.25 90 ASN A N 1
ATOM 714 C CA . ASN A 1 90 ? 21.017 2.166 -14.116 1.00 88.25 90 ASN A CA 1
ATOM 715 C C . ASN A 1 90 ? 21.665 1.221 -13.093 1.00 88.25 90 ASN A C 1
ATOM 717 O O . ASN A 1 90 ? 22.502 1.646 -12.297 1.00 88.25 90 ASN A O 1
ATOM 721 N N . GLY A 1 91 ? 21.320 -0.069 -13.129 1.00 89.00 91 GLY A N 1
ATOM 722 C CA . GLY A 1 91 ? 21.924 -1.089 -12.274 1.00 89.00 91 GLY A CA 1
ATOM 723 C C . GLY A 1 91 ? 23.423 -1.253 -12.527 1.00 89.00 91 GLY A C 1
ATOM 724 O O . GLY A 1 91 ? 24.207 -1.307 -11.579 1.00 89.00 91 GLY A O 1
ATOM 725 N N . VAL A 1 92 ? 23.842 -1.271 -13.794 1.00 89.06 92 VAL A N 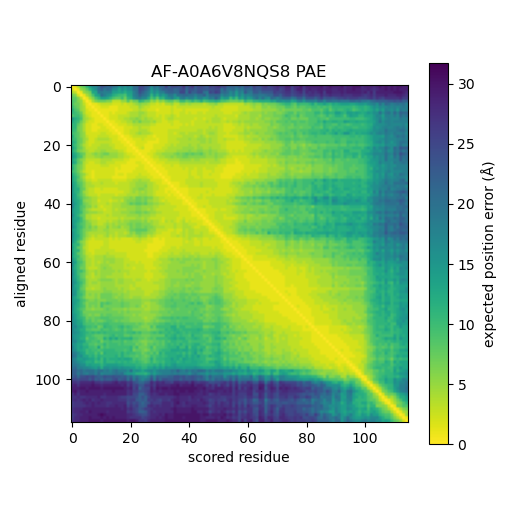1
ATOM 726 C CA . VAL A 1 92 ? 25.260 -1.315 -14.176 1.00 89.06 92 VAL A CA 1
ATOM 727 C C . VAL A 1 92 ? 25.995 -0.061 -13.695 1.00 89.06 92 VAL A C 1
ATOM 729 O O . VAL A 1 92 ? 27.038 -0.182 -13.054 1.00 89.06 92 VAL A O 1
ATOM 732 N N . LEU A 1 93 ? 25.434 1.129 -13.925 1.00 85.31 93 LEU A N 1
ATOM 733 C CA . LEU A 1 93 ? 26.011 2.401 -13.479 1.00 85.31 93 LEU A CA 1
ATOM 734 C C . LEU A 1 93 ? 26.179 2.454 -11.957 1.00 85.31 93 LEU A C 1
ATOM 736 O O . LEU A 1 93 ? 27.240 2.824 -11.452 1.00 85.31 93 LEU A O 1
ATOM 740 N N . LYS A 1 94 ? 25.162 2.020 -11.210 1.00 83.44 94 LYS A N 1
ATOM 741 C CA . LYS A 1 94 ? 25.205 2.002 -9.747 1.00 83.44 94 LYS A CA 1
ATOM 742 C C . LYS A 1 94 ? 26.221 1.002 -9.200 1.00 83.44 94 LYS A C 1
ATOM 744 O O . LYS A 1 94 ? 26.990 1.366 -8.315 1.00 83.44 94 LYS A O 1
ATOM 749 N N . ASN A 1 95 ? 26.220 -0.229 -9.714 1.00 84.31 95 ASN A N 1
ATOM 750 C CA . ASN A 1 95 ? 26.975 -1.336 -9.122 1.00 84.31 95 ASN A CA 1
ATOM 751 C C . ASN A 1 95 ? 28.414 -1.437 -9.636 1.00 84.31 95 ASN A C 1
ATOM 753 O O . ASN A 1 95 ? 29.294 -1.836 -8.882 1.00 84.31 95 ASN A O 1
ATOM 757 N N . ARG A 1 96 ? 28.660 -1.110 -10.911 1.00 81.94 96 ARG A N 1
ATOM 758 C CA . ARG A 1 96 ? 29.990 -1.236 -11.535 1.00 81.94 96 ARG A CA 1
ATOM 759 C C . ARG A 1 96 ? 30.725 0.091 -11.638 1.00 81.94 96 ARG A C 1
ATOM 761 O O . ARG A 1 96 ? 31.941 0.112 -11.505 1.00 81.94 96 ARG A O 1
ATOM 768 N N . PHE A 1 97 ? 29.997 1.184 -11.852 1.00 77.19 97 PHE A N 1
ATOM 769 C CA . PHE A 1 97 ? 30.588 2.505 -12.087 1.00 77.19 97 PHE A CA 1
ATOM 770 C C . PHE A 1 97 ? 30.457 3.459 -10.892 1.00 77.19 97 PHE A C 1
ATOM 772 O O . PHE A 1 97 ? 30.788 4.636 -10.999 1.00 77.19 97 PHE A O 1
ATOM 779 N N . GLY A 1 98 ? 30.005 2.964 -9.735 1.00 72.69 98 GLY A N 1
ATOM 780 C CA . GLY A 1 98 ? 30.057 3.714 -8.480 1.00 72.69 98 GLY A CA 1
ATOM 781 C C . GLY A 1 98 ? 29.067 4.876 -8.381 1.00 72.69 98 GLY A C 1
ATOM 782 O O . GLY A 1 98 ? 29.201 5.697 -7.476 1.00 72.69 98 GLY A O 1
ATOM 783 N N . LEU A 1 99 ? 28.034 4.925 -9.234 1.00 72.75 99 LEU A N 1
ATOM 784 C CA . LEU A 1 99 ? 26.994 5.966 -9.186 1.00 72.75 99 LEU A CA 1
ATOM 785 C C . LEU A 1 99 ? 26.250 5.997 -7.830 1.00 72.75 99 LEU A C 1
ATOM 787 O O . LEU A 1 99 ? 25.659 7.002 -7.463 1.00 72.75 99 LEU A O 1
ATOM 791 N N . GLY A 1 100 ? 26.278 4.901 -7.059 1.00 64.94 100 GLY A N 1
ATOM 792 C CA . GLY A 1 100 ? 25.715 4.843 -5.702 1.00 64.94 100 GLY A CA 1
ATOM 793 C C . GLY A 1 100 ? 26.625 5.385 -4.589 1.00 64.94 100 GLY A C 1
ATOM 794 O O . GLY A 1 100 ? 26.161 5.549 -3.463 1.00 64.94 100 GLY A O 1
ATOM 795 N N . VAL A 1 101 ? 27.904 5.646 -4.881 1.00 62.84 101 VAL A N 1
ATOM 796 C CA . VAL A 1 101 ? 28.930 6.099 -3.917 1.00 62.84 101 VAL A CA 1
ATOM 797 C C . VAL A 1 101 ? 29.096 7.624 -3.950 1.00 62.84 101 VAL A C 1
ATOM 799 O O . VAL A 1 101 ? 29.830 8.187 -3.142 1.00 62.84 101 VAL A O 1
ATOM 802 N N . THR A 1 102 ? 28.378 8.327 -4.833 1.00 55.81 102 THR A N 1
ATOM 803 C CA . THR A 1 102 ? 28.449 9.785 -5.006 1.00 55.81 102 THR A CA 1
ATOM 804 C C . THR A 1 102 ? 27.774 10.536 -3.851 1.00 55.81 102 THR A C 1
ATOM 806 O O . THR A 1 102 ? 26.789 11.254 -4.025 1.00 55.81 102 THR A O 1
ATOM 809 N N . LYS A 1 103 ? 28.309 10.399 -2.637 1.00 54.41 103 LYS A N 1
ATOM 810 C CA . LYS A 1 103 ? 28.107 11.365 -1.560 1.00 54.41 103 LYS A CA 1
ATOM 811 C C . LYS A 1 103 ? 28.983 12.579 -1.885 1.00 54.41 103 LYS A C 1
ATOM 813 O O . LYS A 1 103 ? 30.161 12.606 -1.553 1.00 54.41 103 LYS A O 1
ATOM 818 N N . SER A 1 104 ? 28.410 13.544 -2.605 1.00 52.38 104 SER A N 1
ATOM 819 C CA . SER A 1 104 ? 28.839 14.953 -2.613 1.00 52.38 104 SER A CA 1
ATOM 820 C C . SER A 1 104 ? 30.298 15.275 -3.001 1.00 52.38 104 SER A C 1
ATOM 822 O O . SER A 1 104 ? 30.982 15.966 -2.251 1.00 52.38 104 SER A O 1
ATOM 824 N N . TRP A 1 105 ? 30.781 14.867 -4.181 1.00 50.03 105 TRP A N 1
ATOM 825 C CA . TRP A 1 105 ? 31.988 15.471 -4.777 1.00 50.03 105 TRP A CA 1
ATOM 826 C C . TRP A 1 105 ? 31.733 15.816 -6.249 1.00 50.03 105 TRP A C 1
ATOM 828 O O . TRP A 1 105 ? 31.169 15.014 -6.986 1.00 50.03 105 TRP A O 1
ATOM 838 N N . GLY A 1 106 ? 32.069 17.054 -6.632 1.00 54.56 106 GLY A N 1
ATOM 839 C CA . GLY A 1 106 ? 31.569 17.734 -7.833 1.00 54.56 106 GLY A CA 1
ATOM 840 C C . GLY A 1 106 ? 31.741 16.985 -9.161 1.00 54.56 106 GLY A C 1
ATOM 841 O O . GLY A 1 106 ? 32.735 16.293 -9.383 1.00 54.56 106 GLY A O 1
ATOM 842 N N . ALA A 1 107 ? 30.778 17.206 -10.065 1.00 55.88 107 ALA A N 1
ATOM 843 C CA . ALA A 1 107 ? 30.630 16.535 -11.362 1.00 55.88 107 ALA A CA 1
ATOM 844 C C . ALA A 1 107 ? 31.899 16.533 -12.240 1.00 55.88 107 ALA A C 1
ATOM 846 O O . ALA A 1 107 ? 32.120 15.589 -12.990 1.00 55.88 107 ALA A O 1
ATOM 847 N N . ASN A 1 108 ? 32.772 17.537 -12.095 1.00 59.44 108 ASN A N 1
ATOM 848 C CA . ASN A 1 108 ? 34.027 17.659 -12.847 1.00 59.44 108 ASN A CA 1
ATOM 849 C C . ASN A 1 108 ? 35.054 16.541 -12.586 1.00 59.44 108 ASN A C 1
ATOM 851 O O . ASN A 1 108 ? 36.006 16.409 -13.350 1.00 59.44 108 ASN A O 1
ATOM 855 N N . LYS A 1 109 ? 34.914 15.754 -11.511 1.00 55.41 109 LYS A N 1
ATOM 856 C CA . LYS A 1 109 ? 35.913 14.737 -11.138 1.00 55.41 109 LYS A CA 1
ATOM 857 C C . LYS A 1 109 ? 35.698 13.357 -11.771 1.00 55.41 109 LYS A C 1
ATOM 859 O O . LYS A 1 109 ? 36.551 12.495 -11.579 1.00 55.41 109 LYS A O 1
ATOM 864 N N . TYR A 1 110 ? 34.628 13.132 -12.539 1.00 56.00 110 TYR A N 1
ATOM 865 C CA . TYR A 1 110 ? 34.359 11.817 -13.133 1.00 56.00 110 TYR A CA 1
ATOM 866 C C . TYR A 1 110 ? 34.156 11.884 -14.648 1.00 56.00 110 TYR A C 1
ATOM 868 O O . TYR A 1 110 ? 33.269 12.570 -15.147 1.00 56.00 110 TYR A O 1
ATOM 876 N N . LYS A 1 111 ? 34.957 11.102 -15.383 1.00 53.19 111 LYS A N 1
ATOM 877 C CA . LYS A 1 111 ? 34.727 10.796 -16.799 1.00 53.19 111 LYS A CA 1
ATOM 878 C C . LYS A 1 111 ? 33.661 9.704 -16.880 1.00 53.19 111 LYS A C 1
ATOM 880 O O . LYS A 1 111 ? 33.988 8.520 -16.858 1.00 53.19 111 LYS A O 1
ATOM 885 N N . MET A 1 112 ? 32.386 10.087 -16.936 1.00 55.34 112 MET A N 1
ATOM 886 C CA . MET A 1 112 ? 31.359 9.161 -17.418 1.00 55.34 112 MET A CA 1
ATOM 887 C C . MET A 1 112 ? 31.640 8.905 -18.896 1.00 55.34 112 MET A C 1
ATOM 889 O O . MET A 1 112 ? 31.433 9.781 -19.731 1.00 55.34 112 MET A O 1
ATOM 893 N N . GLN A 1 113 ? 32.169 7.725 -19.214 1.00 47.62 113 GLN A N 1
ATOM 894 C CA . GLN A 1 113 ? 32.290 7.291 -20.597 1.00 47.62 113 GLN A CA 1
ATOM 895 C C . GLN A 1 113 ? 30.908 6.809 -21.039 1.00 47.62 113 GLN A C 1
ATOM 897 O O . GLN A 1 113 ? 30.520 5.670 -20.792 1.00 47.62 113 GLN A O 1
ATOM 902 N N . VAL A 1 114 ? 30.132 7.736 -21.596 1.00 41.78 114 VAL A N 1
ATOM 903 C CA . VAL A 1 114 ? 28.888 7.422 -22.297 1.00 41.78 114 VAL A CA 1
ATOM 904 C C . VAL A 1 114 ? 29.303 6.843 -23.649 1.00 41.78 114 VAL A C 1
ATOM 906 O O . VAL A 1 114 ? 30.045 7.501 -24.379 1.00 41.78 114 VAL A O 1
ATOM 909 N N . TYR A 1 115 ? 28.921 5.594 -23.916 1.00 36.34 115 TYR A N 1
ATOM 910 C CA . TYR A 1 115 ? 29.084 4.950 -25.221 1.00 36.34 115 TYR A CA 1
ATOM 911 C C . TYR A 1 115 ? 27.841 5.210 -26.067 1.00 36.34 115 TYR A C 1
ATOM 913 O O . TYR A 1 115 ? 26.733 5.106 -25.487 1.00 36.34 115 TYR A O 1
#

pLDDT: mean 84.33, std 16.4, range [33.41, 97.5]

Secondary structure (DSSP, 8-state):
-------EE-TTS-EE--EEEETTTTEEEEEE-HHHHHT-TTHHHH---SS-EEEEEETTHHHHHHHHHHHHSHHHHHHHHHHHHHHHHHHHHHHHS-TT--SS--GGG------

Radius of gyration: 22.68 Å; Cα contacts (8 Å, |Δi|>4): 97; chains: 1; bounding box: 55×40×45 Å

Sequence (115 aa):
MTRSKKTLTCPAGVVTEDTYRSETAHTTIYRFLEEKCNCCVLKNKCTNRQKGRTVSINDNYHLILKAKEYLSTDEGKAELKLRPSVERVNGVLKNRFGLGVTKSWGANKYKMQVY

InterPro domains:
  IPR025668 Transposase DDE domain [PF13751] (9-114)

Solvent-accessible surface area (backbone atoms only — not comparable to full-atom values): 7134 Å² total; per-residue (Å²): 135,86,79,78,82,66,68,50,72,45,98,87,68,54,72,31,67,53,59,52,76,39,76,93,71,49,26,41,35,35,45,39,58,27,75,66,39,70,73,35,92,56,24,90,83,70,51,94,56,74,81,23,51,76,49,76,48,46,77,62,49,64,57,54,50,54,50,52,57,46,49,69,36,71,66,36,43,54,56,56,67,53,45,64,61,55,52,50,52,52,48,45,39,35,73,76,66,46,63,74,68,71,78,85,70,68,77,89,80,60,86,78,82,81,127

Organism: NCBI:txid2754717